Protein AF-A0A552A9T3-F1 (afdb_monomer)

pLDDT: mean 85.09, std 9.12, range [52.94, 93.5]

Nearest PDB structures (fold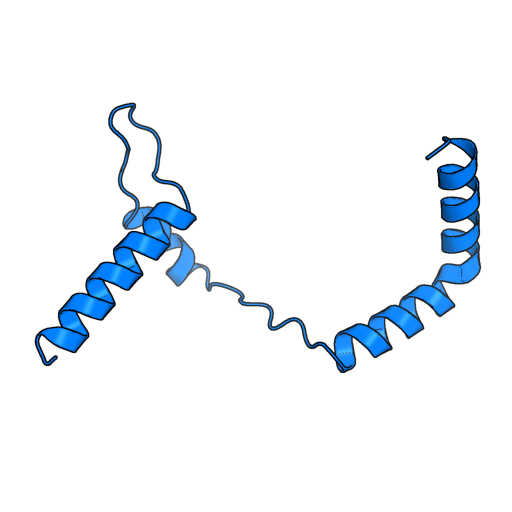seek):
  4cyi-assembly2_C  TM=2.664E-01  e=3.399E+00  Thermochaetoides thermophila
  4cyi-assembly4_G  TM=2.619E-01  e=2.953E+00  Thermochaetoides thermophila
  4cyj-assembly1_A  TM=2.739E-01  e=3.168E+00  Thermochaetoides thermophila
  4cyi-assembly3_A  TM=2.604E-01  e=3.168E+00  Thermochaetoides thermophila

Secondary structure (DSSP, 8-state):
--HHHHHHHHHHHHHTHHHHHHHHHHHHHHS--------HHHHHHHHHTPPB-TTSPBPPHHHHHHHHHHHHHHHHHTT-

Organism: NCBI:txid2486262

Structure (mmCIF, N/CA/C/O backbone):
data_AF-A0A552A9T3-F1
#
_entry.id   AF-A0A552A9T3-F1
#
loop_
_atom_site.group_PDB
_atom_site.id
_atom_site.type_symbol
_atom_site.label_atom_id
_atom_site.label_alt_id
_atom_site.label_comp_id
_atom_site.label_asym_id
_atom_site.label_entity_id
_atom_site.label_seq_id
_atom_site.pdbx_PDB_ins_code
_atom_site.Cartn_x
_atom_site.Cartn_y
_atom_site.Cartn_z
_atom_site.occupancy
_atom_site.B_iso_or_equiv
_atom_site.auth_seq_id
_atom_site.auth_comp_id
_atom_site.auth_asym_id
_atom_site.auth_atom_id
_atom_site.pdbx_PDB_model_num
ATOM 1 N N . MET A 1 1 ? 27.889 12.203 -11.361 1.00 58.50 1 MET A N 1
ATOM 2 C CA . MET A 1 1 ? 28.251 11.172 -12.364 1.00 58.50 1 MET A CA 1
ATOM 3 C C . MET A 1 1 ? 28.234 11.814 -13.736 1.00 58.50 1 MET A C 1
ATOM 5 O O . MET A 1 1 ? 27.213 12.387 -14.089 1.00 58.50 1 MET A O 1
ATOM 9 N N . THR A 1 2 ? 29.339 11.746 -14.471 1.00 71.75 2 THR A N 1
ATOM 10 C CA . THR A 1 2 ? 29.468 12.284 -15.834 1.00 71.75 2 THR A CA 1
ATOM 11 C C . THR A 1 2 ? 28.645 11.467 -16.832 1.00 71.75 2 THR A C 1
ATOM 13 O O . THR A 1 2 ? 28.534 10.246 -16.701 1.00 71.75 2 THR A O 1
ATOM 16 N N . ASP A 1 3 ? 28.070 12.112 -17.848 1.00 78.00 3 ASP A N 1
ATOM 17 C CA . ASP A 1 3 ? 27.176 11.451 -18.814 1.00 78.00 3 ASP A CA 1
ATOM 18 C C . ASP A 1 3 ? 27.864 10.335 -19.612 1.00 78.00 3 ASP A C 1
ATOM 20 O O . ASP A 1 3 ? 27.245 9.320 -19.939 1.00 78.00 3 ASP A O 1
ATOM 24 N N . LYS A 1 4 ? 29.185 10.443 -19.793 1.00 79.75 4 LYS A N 1
ATOM 25 C CA . LYS A 1 4 ? 30.032 9.393 -20.370 1.00 79.75 4 LYS A CA 1
ATOM 26 C C . LYS A 1 4 ? 29.935 8.069 -19.600 1.00 79.75 4 LYS A C 1
ATOM 28 O O . LYS A 1 4 ? 29.819 7.015 -20.213 1.00 79.75 4 LYS A O 1
ATOM 33 N N . TYR A 1 5 ? 29.914 8.115 -18.266 1.00 80.56 5 TYR A N 1
ATOM 34 C CA . TYR A 1 5 ? 29.807 6.914 -17.432 1.00 80.56 5 TYR A CA 1
ATOM 35 C C . TYR A 1 5 ? 28.445 6.223 -17.591 1.00 80.56 5 TYR A C 1
ATOM 37 O O . TYR A 1 5 ? 28.377 4.997 -17.688 1.00 80.56 5 TYR A O 1
ATOM 45 N N . LYS A 1 6 ? 27.356 7.001 -17.662 1.00 81.69 6 LYS A N 1
ATOM 46 C CA . LYS A 1 6 ? 26.003 6.461 -17.872 1.00 81.69 6 LYS A CA 1
ATOM 47 C C . LYS A 1 6 ? 25.895 5.745 -19.220 1.00 81.69 6 LYS A C 1
ATOM 49 O O . LYS A 1 6 ? 25.325 4.658 -19.276 1.00 81.69 6 LYS A O 1
ATOM 54 N N . LEU A 1 7 ? 26.475 6.324 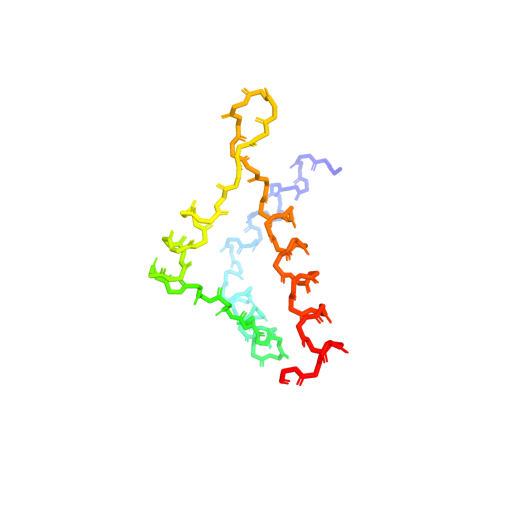-20.275 1.00 85.19 7 LEU A N 1
ATOM 55 C CA . LEU A 1 7 ? 26.471 5.742 -21.617 1.00 85.19 7 LEU A CA 1
ATOM 56 C C . LEU A 1 7 ? 27.273 4.435 -21.677 1.00 85.19 7 LEU A C 1
ATOM 58 O O . LEU A 1 7 ? 26.754 3.424 -22.141 1.00 85.19 7 LEU A O 1
ATOM 62 N N . THR A 1 8 ? 28.498 4.420 -21.141 1.00 87.31 8 THR A N 1
ATOM 63 C CA . THR A 1 8 ? 29.326 3.203 -21.093 1.00 87.31 8 THR A CA 1
ATOM 64 C C . THR A 1 8 ? 28.651 2.092 -20.291 1.00 87.31 8 THR A C 1
ATOM 66 O O . THR A 1 8 ? 28.647 0.938 -20.714 1.00 87.31 8 THR A O 1
ATOM 69 N N . LYS A 1 9 ? 28.024 2.432 -19.158 1.00 84.69 9 LYS A N 1
ATOM 70 C CA . LYS A 1 9 ? 27.279 1.467 -18.344 1.00 84.69 9 LYS A CA 1
ATOM 71 C C . LYS A 1 9 ? 26.069 0.900 -19.089 1.00 84.69 9 LYS A C 1
ATOM 73 O O . LYS A 1 9 ? 25.817 -0.296 -18.996 1.00 84.69 9 LYS A O 1
ATOM 78 N N . LYS A 1 10 ? 25.332 1.733 -19.829 1.00 86.69 10 LYS A N 1
ATOM 79 C CA . LYS A 1 10 ? 24.178 1.295 -20.626 1.00 86.69 10 LYS A CA 1
ATOM 80 C C . LYS A 1 10 ? 24.597 0.292 -21.704 1.00 86.69 10 LYS A C 1
ATOM 82 O O . LYS A 1 10 ? 24.040 -0.797 -21.744 1.00 86.69 10 LYS A O 1
ATOM 87 N N . LEU A 1 11 ? 25.629 0.621 -22.480 1.00 90.38 11 LEU A N 1
ATOM 88 C CA . LEU A 1 11 ? 26.162 -0.260 -23.525 1.00 90.38 11 LEU A CA 1
ATOM 89 C C . LEU A 1 11 ? 26.662 -1.591 -22.952 1.00 90.38 11 LEU A C 1
ATOM 91 O O . LEU A 1 11 ? 26.379 -2.653 -23.494 1.00 90.38 11 LEU A O 1
ATOM 95 N N . TRP A 1 12 ? 27.365 -1.552 -21.816 1.00 90.44 12 TRP A N 1
ATOM 96 C CA . TRP A 1 12 ? 27.813 -2.776 -21.155 1.00 90.44 12 TRP A CA 1
ATOM 97 C C . TRP A 1 12 ? 26.635 -3.625 -20.669 1.00 90.44 12 TRP A C 1
ATOM 99 O O . TRP A 1 12 ? 26.645 -4.839 -20.850 1.00 90.44 12 TRP A O 1
ATOM 109 N N . ASN A 1 13 ? 25.606 -3.000 -20.090 1.00 87.19 13 ASN A N 1
ATOM 110 C CA . ASN A 1 13 ? 24.418 -3.713 -19.631 1.00 87.19 13 ASN A CA 1
ATOM 111 C C . ASN A 1 13 ? 23.659 -4.382 -20.785 1.00 87.19 13 ASN A C 1
ATOM 113 O O . ASN A 1 13 ? 23.194 -5.508 -20.628 1.00 87.19 13 ASN A O 1
ATOM 117 N N . GLU A 1 14 ? 23.541 -3.704 -21.926 1.00 89.69 14 GLU A N 1
ATOM 118 C CA . GLU A 1 14 ? 22.885 -4.233 -23.126 1.00 89.69 14 GLU A CA 1
ATOM 119 C C . GLU A 1 14 ? 23.635 -5.456 -23.671 1.00 89.69 14 GLU A C 1
ATOM 121 O O . GLU A 1 14 ? 23.022 -6.499 -23.900 1.00 89.69 14 GLU A O 1
ATOM 126 N N . SER A 1 15 ? 24.967 -5.381 -23.760 1.00 92.06 15 SER A N 1
ATOM 127 C CA . SER A 1 15 ? 25.811 -6.495 -24.217 1.00 92.06 15 SER A CA 1
ATOM 128 C C . SER A 1 15 ? 25.932 -7.653 -23.215 1.00 92.06 15 SER A C 1
ATOM 130 O O . SER A 1 15 ? 26.346 -8.742 -23.596 1.00 92.06 15 SER A O 1
ATOM 132 N N . ASN A 1 16 ? 25.593 -7.441 -21.938 1.00 92.69 16 ASN A N 1
ATOM 133 C CA . ASN A 1 16 ? 25.709 -8.438 -20.860 1.00 92.69 16 ASN A CA 1
ATOM 134 C C . ASN A 1 16 ? 24.354 -8.733 -20.194 1.00 92.69 16 ASN A C 1
ATOM 136 O O . ASN A 1 16 ? 24.281 -9.046 -18.999 1.00 92.69 16 ASN A O 1
ATOM 140 N N . SER A 1 17 ? 23.270 -8.631 -20.964 1.00 89.25 17 SER A N 1
ATOM 141 C CA . SER A 1 17 ? 21.895 -8.772 -20.479 1.00 89.25 17 SER A CA 1
ATOM 142 C C . SER A 1 17 ? 21.655 -10.096 -19.740 1.00 89.25 17 SER A C 1
ATOM 144 O O . SER A 1 17 ? 21.062 -10.096 -18.660 1.00 89.25 17 SER A O 1
ATOM 146 N N . GLU A 1 18 ? 22.196 -11.209 -20.241 1.00 92.19 18 GLU A N 1
ATOM 147 C CA . GLU A 1 18 ? 22.078 -12.526 -19.603 1.00 92.19 18 GLU A CA 1
ATOM 148 C C . GLU A 1 18 ? 22.719 -12.582 -18.210 1.00 92.19 18 GLU A C 1
ATOM 150 O O . GLU A 1 18 ? 22.158 -13.162 -17.277 1.00 92.19 18 GLU A O 1
ATOM 155 N N . ILE A 1 19 ? 23.893 -11.966 -18.043 1.00 91.56 19 ILE A N 1
ATOM 156 C CA . ILE A 1 19 ? 24.617 -11.945 -16.765 1.00 91.56 19 ILE A CA 1
ATOM 157 C C . ILE A 1 19 ? 23.809 -11.154 -15.735 1.00 91.56 19 ILE A C 1
ATOM 159 O O . ILE A 1 19 ? 23.658 -11.586 -14.587 1.00 91.56 19 ILE A O 1
ATOM 163 N N . ILE A 1 20 ? 23.233 -10.027 -16.157 1.00 88.56 20 ILE A N 1
ATOM 164 C CA . ILE A 1 20 ? 22.363 -9.198 -15.319 1.00 88.56 20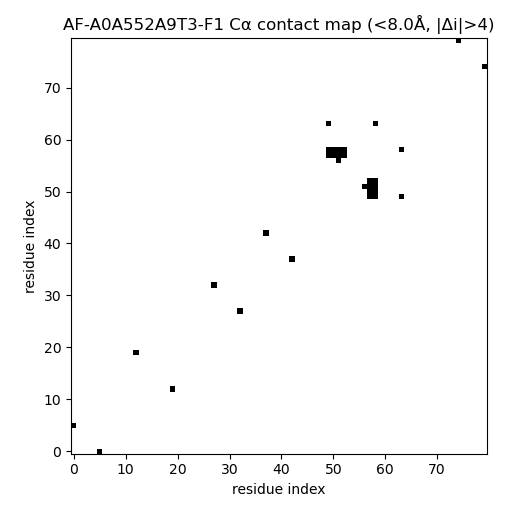 ILE A CA 1
ATOM 165 C C . ILE A 1 20 ? 21.106 -9.973 -14.928 1.00 88.56 20 ILE A C 1
ATOM 167 O O . ILE A 1 20 ? 20.756 -9.992 -13.748 1.00 88.56 20 ILE A O 1
ATOM 171 N N . GLN A 1 21 ? 20.463 -10.659 -15.875 1.00 88.00 21 GLN A N 1
ATOM 172 C CA . GLN A 1 21 ? 19.276 -11.471 -15.604 1.00 88.00 21 GLN A CA 1
ATOM 173 C C . GLN A 1 21 ? 19.568 -12.597 -14.607 1.00 88.00 21 GLN A C 1
ATOM 175 O O . GLN A 1 21 ? 18.834 -12.749 -13.631 1.00 88.00 21 GLN A O 1
ATOM 180 N N . ARG A 1 22 ? 20.664 -13.349 -14.781 1.00 92.38 22 ARG A N 1
ATOM 181 C CA . ARG A 1 22 ? 21.057 -14.424 -13.850 1.00 92.38 22 ARG A CA 1
ATOM 182 C C . ARG A 1 22 ? 21.387 -13.887 -12.459 1.00 92.38 22 ARG A C 1
ATOM 184 O O . ARG A 1 22 ? 20.984 -14.478 -11.457 1.00 92.38 22 ARG A O 1
ATOM 191 N N . SER A 1 23 ? 22.102 -12.765 -12.390 1.00 87.81 23 SER A N 1
ATOM 192 C CA . SER A 1 23 ? 22.428 -12.102 -11.124 1.00 87.81 23 SER A CA 1
ATOM 193 C C . SER A 1 23 ? 21.162 -11.631 -10.402 1.00 87.81 23 SER A C 1
ATOM 195 O O . SER A 1 23 ? 20.973 -11.934 -9.221 1.00 87.81 23 SER A O 1
ATOM 197 N N . LYS A 1 24 ? 20.241 -10.987 -11.131 1.00 84.31 24 LYS A N 1
ATOM 198 C CA . LYS A 1 24 ? 18.943 -10.548 -10.616 1.00 84.31 24 LYS A CA 1
ATOM 199 C C . LYS A 1 24 ? 18.097 -11.724 -10.134 1.00 84.31 24 LYS A C 1
ATOM 201 O O . LYS A 1 24 ? 17.634 -11.693 -9.004 1.00 84.31 24 LYS A O 1
ATOM 206 N N . ALA A 1 25 ? 17.984 -12.798 -10.913 1.00 86.75 25 ALA A N 1
ATOM 207 C CA . ALA A 1 25 ? 17.255 -13.998 -10.507 1.00 86.75 25 ALA A CA 1
ATOM 208 C C . ALA A 1 25 ? 17.836 -14.630 -9.227 1.00 86.75 25 ALA A C 1
ATOM 210 O O . ALA A 1 25 ? 17.094 -15.048 -8.339 1.00 86.75 25 ALA A O 1
ATOM 211 N N . LYS A 1 26 ? 19.169 -14.663 -9.084 1.00 90.56 26 LYS A N 1
ATOM 212 C CA . LYS A 1 26 ? 19.835 -15.150 -7.864 1.00 90.56 26 LYS A CA 1
ATOM 213 C C . LYS A 1 26 ? 19.554 -14.251 -6.656 1.00 90.56 26 LYS A C 1
ATOM 215 O O . LYS A 1 26 ? 19.390 -14.776 -5.554 1.00 90.56 26 LYS A O 1
ATOM 220 N N . TYR A 1 27 ? 19.522 -12.934 -6.854 1.00 85.38 27 TYR A N 1
ATOM 221 C CA . TYR A 1 27 ? 19.176 -11.964 -5.817 1.00 85.38 27 TYR A CA 1
ATOM 222 C C . TYR A 1 27 ? 17.706 -12.086 -5.406 1.00 85.38 27 TYR A C 1
ATOM 224 O O . TYR A 1 27 ? 17.439 -12.249 -4.220 1.00 85.38 27 TYR A O 1
ATOM 232 N N . ASP A 1 28 ? 16.787 -12.098 -6.371 1.00 81.88 28 ASP A N 1
ATOM 233 C CA . ASP A 1 28 ? 15.339 -12.185 -6.158 1.00 81.88 28 ASP A CA 1
ATOM 234 C C . ASP A 1 28 ? 14.955 -13.523 -5.493 1.00 81.88 28 ASP A C 1
ATOM 236 O O . ASP A 1 28 ? 14.080 -13.567 -4.637 1.00 81.88 28 ASP A O 1
ATOM 240 N N . ARG A 1 29 ? 15.664 -14.623 -5.793 1.00 82.25 29 ARG A N 1
ATOM 241 C CA . ARG A 1 29 ? 15.475 -15.913 -5.100 1.00 82.25 29 ARG A CA 1
ATOM 242 C C . ARG A 1 29 ? 15.886 -15.868 -3.624 1.00 82.25 29 ARG A C 1
ATOM 244 O O . ARG A 1 29 ? 15.315 -16.583 -2.810 1.00 82.25 29 ARG A O 1
ATOM 251 N N . LYS A 1 30 ? 16.920 -15.090 -3.285 1.00 84.25 30 LYS A N 1
ATOM 252 C CA . LYS A 1 30 ? 17.409 -14.930 -1.902 1.00 84.25 30 LYS A CA 1
ATOM 253 C C . LYS A 1 30 ? 16.657 -13.847 -1.129 1.00 84.25 30 LYS A C 1
ATOM 255 O O . LYS A 1 30 ? 16.613 -13.907 0.092 1.00 84.25 30 LYS A O 1
ATOM 260 N N . ASN A 1 31 ? 16.094 -12.883 -1.844 1.00 76.06 3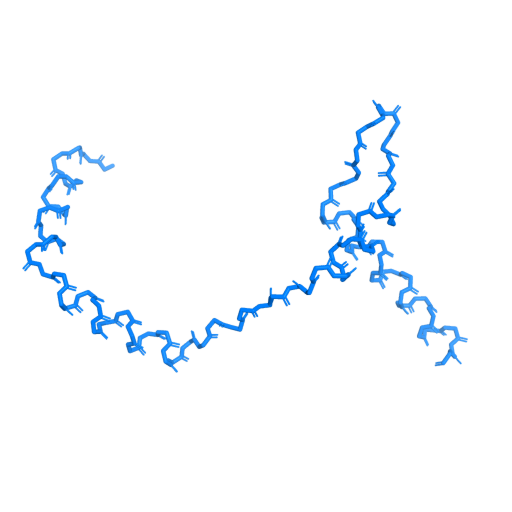1 ASN A N 1
ATOM 261 C CA . ASN A 1 31 ? 15.308 -11.777 -1.322 1.00 76.06 31 ASN A CA 1
ATOM 262 C C . ASN A 1 31 ? 13.965 -11.802 -2.051 1.00 76.06 31 ASN A C 1
ATOM 264 O O . ASN A 1 31 ? 13.756 -10.979 -2.948 1.00 76.06 31 ASN A O 1
ATOM 268 N N . PRO A 1 32 ? 13.091 -12.782 -1.745 1.00 70.31 32 PRO A N 1
ATOM 269 C CA . PRO A 1 32 ? 11.786 -12.833 -2.375 1.00 70.31 32 PRO A CA 1
ATOM 270 C C . PRO A 1 32 ? 11.112 -11.490 -2.126 1.00 70.31 32 PRO A C 1
ATOM 272 O O . PRO A 1 32 ? 10.904 -11.091 -0.982 1.00 70.31 32 PRO A O 1
ATOM 275 N N . ILE A 1 33 ? 10.812 -10.763 -3.199 1.00 64.75 33 ILE A N 1
ATOM 276 C CA . ILE A 1 33 ? 9.931 -9.611 -3.096 1.00 64.75 33 ILE A CA 1
ATOM 277 C C . ILE A 1 33 ? 8.572 -10.223 -2.800 1.00 64.75 33 ILE A C 1
ATOM 279 O O . ILE A 1 33 ? 7.938 -10.788 -3.691 1.00 64.75 33 ILE A O 1
ATOM 283 N N . TRP A 1 34 ? 8.149 -10.161 -1.541 1.00 57.72 34 TRP A N 1
ATOM 284 C CA . TRP A 1 34 ? 6.772 -10.440 -1.173 1.00 57.72 34 TRP A CA 1
ATOM 285 C C . TRP A 1 34 ? 5.949 -9.370 -1.876 1.00 57.72 34 TRP A C 1
ATOM 287 O O . TRP A 1 34 ? 5.824 -8.247 -1.391 1.00 57.72 34 TRP A O 1
ATOM 297 N N . SER A 1 35 ? 5.490 -9.663 -3.095 1.00 62.03 35 SER A N 1
ATOM 298 C CA . SER A 1 35 ? 4.632 -8.748 -3.824 1.00 62.03 35 SER A CA 1
ATOM 299 C C . SER A 1 35 ? 3.321 -8.717 -3.059 1.00 62.03 35 SER A C 1
ATOM 301 O O . SER A 1 35 ? 2.476 -9.594 -3.235 1.00 62.03 35 SER A O 1
ATOM 303 N N . PHE A 1 36 ? 3.184 -7.743 -2.167 1.00 65.12 36 PHE A N 1
ATOM 304 C CA . PHE A 1 36 ? 1.919 -7.416 -1.542 1.00 65.12 36 PHE A CA 1
ATOM 305 C C . PHE A 1 36 ? 1.009 -6.875 -2.646 1.00 65.12 36 PHE A C 1
ATOM 307 O O . PHE A 1 36 ? 1.005 -5.686 -2.962 1.00 65.12 36 PHE A O 1
ATOM 314 N N . ARG A 1 37 ? 0.321 -7.791 -3.333 1.00 69.62 37 ARG A N 1
ATOM 315 C CA . ARG A 1 37 ? -0.706 -7.450 -4.309 1.00 69.62 37 ARG A CA 1
ATOM 316 C C . ARG A 1 37 ? -2.010 -7.299 -3.549 1.00 69.62 37 ARG A C 1
ATOM 318 O O . ARG A 1 37 ? -2.621 -8.285 -3.155 1.00 69.62 37 ARG A O 1
ATOM 325 N N . ILE A 1 38 ? -2.395 -6.049 -3.337 1.00 75.12 38 ILE A N 1
ATOM 326 C CA . ILE A 1 38 ? -3.717 -5.688 -2.830 1.00 75.12 38 ILE A CA 1
ATOM 327 C C . ILE A 1 38 ? -4.736 -6.197 -3.853 1.00 75.12 38 ILE A C 1
ATOM 329 O O . ILE A 1 38 ? -4.570 -5.952 -5.052 1.00 75.12 38 ILE A O 1
ATOM 333 N N . THR A 1 39 ? -5.749 -6.941 -3.409 1.00 86.00 39 THR A N 1
ATOM 334 C CA . THR A 1 39 ? -6.818 -7.367 -4.316 1.00 86.00 39 THR A CA 1
ATOM 335 C C . THR A 1 39 ? -7.613 -6.141 -4.786 1.00 86.00 39 THR A C 1
ATOM 337 O O . THR A 1 39 ? -7.653 -5.137 -4.068 1.00 86.00 39 THR A O 1
ATOM 340 N N . PRO A 1 40 ? -8.230 -6.165 -5.978 1.00 87.25 40 PRO A N 1
ATOM 341 C CA . PRO A 1 40 ? -9.027 -5.037 -6.458 1.00 87.25 40 PRO A CA 1
ATOM 342 C C . PRO A 1 40 ? -10.103 -4.599 -5.457 1.00 87.25 40 PRO A C 1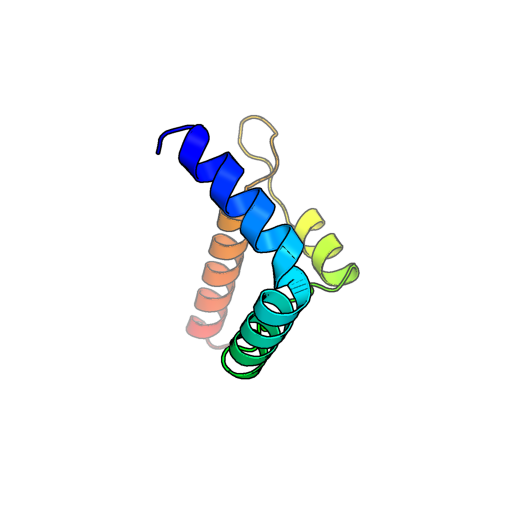
ATOM 344 O O . PRO A 1 40 ? -10.280 -3.405 -5.239 1.00 87.25 40 PRO A O 1
ATOM 347 N N . GLU A 1 41 ? -10.738 -5.556 -4.779 1.00 89.06 41 GLU A N 1
ATOM 348 C CA . GLU A 1 41 ? -11.776 -5.302 -3.777 1.00 89.06 41 GLU A CA 1
A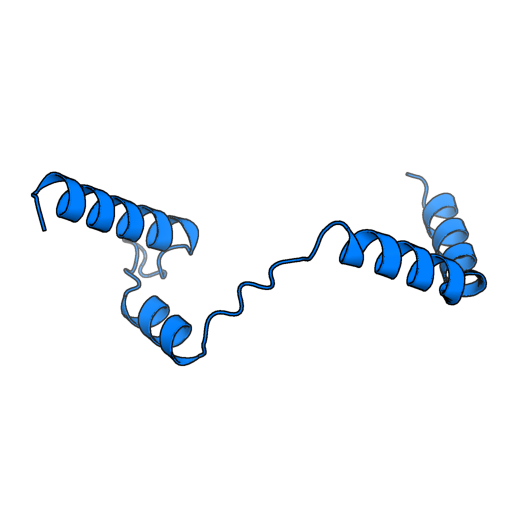TOM 349 C C . GLU A 1 41 ? -11.208 -4.575 -2.553 1.00 89.06 41 GLU A C 1
ATOM 351 O O . GLU A 1 41 ? -11.797 -3.615 -2.058 1.00 89.06 41 GLU A O 1
ATOM 356 N N . LEU A 1 42 ? -10.026 -4.990 -2.081 1.00 86.50 42 LEU A N 1
ATOM 357 C CA . LEU A 1 42 ? -9.358 -4.334 -0.960 1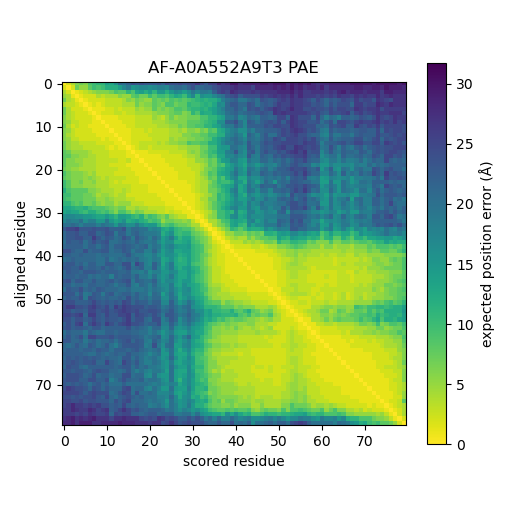.00 86.50 42 LEU A CA 1
ATOM 358 C C . LEU A 1 42 ? -8.922 -2.911 -1.334 1.00 86.50 42 LEU A C 1
ATOM 360 O O . LEU A 1 42 ? -8.996 -2.006 -0.505 1.00 86.50 42 LEU A O 1
ATOM 364 N N . LEU A 1 43 ? -8.491 -2.693 -2.579 1.00 87.00 43 LEU A N 1
ATOM 365 C CA . LEU A 1 43 ? -8.127 -1.365 -3.069 1.00 87.00 43 LEU A CA 1
ATOM 366 C C . LEU A 1 43 ? -9.348 -0.442 -3.163 1.00 87.00 43 LEU A C 1
ATOM 368 O O . LEU A 1 43 ? -9.266 0.720 -2.764 1.00 87.00 43 LEU A O 1
ATOM 372 N N . GLU A 1 44 ? -10.469 -0.951 -3.670 1.00 90.38 44 GLU A N 1
ATOM 373 C CA . GLU A 1 44 ? -11.724 -0.208 -3.747 1.00 90.38 44 GLU A CA 1
ATOM 374 C C . GLU A 1 44 ? -12.218 0.182 -2.352 1.00 90.38 44 GLU A C 1
ATOM 376 O O . GLU A 1 44 ? -12.485 1.359 -2.102 1.00 90.38 44 GLU A O 1
ATOM 381 N N . TRP A 1 45 ? -12.224 -0.768 -1.415 1.00 92.25 45 TRP A N 1
ATOM 382 C CA . TRP A 1 45 ? -12.576 -0.506 -0.022 1.00 92.25 45 TRP A CA 1
ATOM 383 C C . TRP A 1 45 ? -11.672 0.558 0.620 1.00 92.25 45 TRP A C 1
ATOM 385 O O . TRP A 1 45 ? -12.159 1.482 1.272 1.00 92.25 45 TRP A O 1
ATOM 395 N N . LEU A 1 46 ? -10.353 0.486 0.400 1.00 88.56 46 LEU A N 1
ATOM 396 C CA . LEU A 1 46 ? -9.412 1.492 0.905 1.00 88.56 46 LEU A CA 1
ATOM 397 C C . LEU A 1 46 ? -9.694 2.887 0.337 1.00 88.56 46 LEU A C 1
ATOM 399 O O . LEU A 1 46 ? -9.526 3.870 1.054 1.00 88.56 46 LEU A O 1
ATOM 403 N N . ASN A 1 47 ? -10.120 2.984 -0.924 1.00 89.38 47 ASN A N 1
ATOM 404 C CA . ASN A 1 47 ? -10.469 4.259 -1.545 1.00 89.38 47 ASN A CA 1
ATOM 405 C C . ASN A 1 47 ? -11.789 4.827 -1.016 1.00 89.38 47 ASN A C 1
ATOM 407 O O . ASN A 1 47 ? -11.865 6.033 -0.804 1.00 89.38 47 ASN A O 1
ATOM 411 N N . GLN A 1 48 ? -12.793 3.986 -0.757 1.00 90.38 48 GLN A N 1
ATOM 412 C CA . GLN A 1 48 ? -14.052 4.410 -0.130 1.00 90.38 48 GLN A CA 1
ATOM 413 C C . GLN A 1 48 ? -13.837 4.928 1.296 1.00 90.38 48 GLN A C 1
ATOM 415 O O . GLN A 1 48 ? -14.490 5.870 1.731 1.00 90.38 48 GLN A O 1
ATOM 420 N N . GLU A 1 49 ? -12.890 4.335 2.019 1.00 89.56 49 GLU A N 1
ATOM 421 C CA . GLU A 1 49 ? -12.553 4.742 3.381 1.00 89.56 49 GLU A CA 1
ATOM 422 C C . GLU A 1 49 ? -11.714 6.022 3.459 1.00 89.56 49 GLU A C 1
ATOM 424 O O . GLU A 1 49 ? -11.464 6.492 4.576 1.00 89.56 49 GLU A O 1
ATOM 429 N N . ARG A 1 50 ? -11.257 6.574 2.324 1.00 92.12 50 ARG A N 1
ATOM 430 C CA . ARG A 1 50 ? -10.447 7.793 2.324 1.00 92.12 50 ARG A CA 1
ATOM 431 C C . ARG A 1 50 ? -11.242 8.991 2.792 1.00 92.12 50 ARG A C 1
ATOM 433 O O . ARG A 1 50 ? -12.360 9.242 2.354 1.00 92.12 50 ARG A O 1
ATOM 440 N N . TRP A 1 51 ? -10.611 9.769 3.656 1.00 92.75 51 TRP A N 1
ATOM 441 C CA . TRP A 1 51 ? -11.105 11.088 4.020 1.00 92.75 51 TRP A CA 1
ATOM 442 C C . TRP A 1 51 ? -10.563 12.131 3.058 1.00 92.75 51 TRP A C 1
ATOM 444 O O . TRP A 1 51 ? -9.470 11.963 2.526 1.00 92.75 51 TRP A O 1
ATOM 454 N N . ASN A 1 52 ? -11.317 13.206 2.862 1.00 91.62 52 ASN A N 1
ATOM 455 C CA . ASN A 1 52 ? -10.786 14.400 2.225 1.00 91.62 52 ASN A CA 1
ATOM 456 C C . ASN A 1 52 ? -10.184 15.312 3.298 1.00 91.62 52 ASN A C 1
ATOM 458 O O . ASN A 1 52 ? -10.695 15.379 4.420 1.00 91.62 52 ASN A O 1
ATOM 462 N N . ASP A 1 53 ? -9.094 15.989 2.963 1.00 83.75 53 ASP A N 1
ATOM 463 C CA . ASP A 1 53 ? -8.538 17.056 3.781 1.00 83.75 53 ASP A CA 1
ATOM 464 C C . ASP A 1 53 ? -9.423 18.317 3.732 1.00 83.75 53 ASP A C 1
ATOM 466 O O . ASP A 1 53 ? -10.460 18.361 3.063 1.00 83.75 53 ASP A O 1
ATOM 470 N N . GLY A 1 54 ? -9.027 19.350 4.480 1.00 82.75 54 GLY A N 1
ATOM 471 C CA . GLY A 1 54 ? -9.755 20.622 4.531 1.00 82.75 54 GLY A CA 1
ATOM 472 C C . GLY A 1 54 ? -9.820 21.362 3.190 1.00 82.75 54 GLY A C 1
ATOM 473 O O . GLY A 1 54 ? -10.691 22.212 3.021 1.00 82.75 54 GLY A O 1
ATOM 474 N N . ASP A 1 55 ? -8.957 21.002 2.239 1.00 85.94 55 ASP A N 1
ATOM 475 C CA . ASP A 1 55 ? -8.890 21.569 0.892 1.00 85.94 55 ASP A CA 1
ATOM 476 C C . ASP A 1 55 ? -9.635 20.695 -0.139 1.00 85.94 55 ASP A C 1
ATOM 478 O O . ASP A 1 55 ? -9.649 20.997 -1.333 1.00 85.94 55 ASP A O 1
ATOM 482 N N . GLY A 1 56 ? -10.280 19.613 0.314 1.00 87.38 56 GLY A N 1
ATOM 483 C CA . GLY A 1 56 ? -11.058 18.700 -0.519 1.00 87.38 56 GLY A CA 1
ATOM 484 C C . GLY A 1 56 ? -10.234 17.636 -1.250 1.00 87.38 56 GLY A C 1
ATOM 485 O O . GLY A 1 56 ? -10.797 16.912 -2.073 1.00 87.38 56 GLY A O 1
ATOM 486 N N . ASN A 1 57 ? -8.936 17.502 -0.967 1.00 89.56 57 ASN A N 1
ATOM 487 C CA . ASN A 1 57 ? -8.090 16.474 -1.570 1.00 89.56 57 ASN A CA 1
ATOM 488 C C . ASN A 1 57 ? -8.159 15.165 -0.776 1.00 89.56 57 ASN A C 1
ATOM 490 O O . ASN A 1 57 ? -8.210 15.192 0.453 1.00 89.56 57 ASN A O 1
ATOM 494 N N . PRO A 1 58 ? -8.106 14.001 -1.441 1.00 88.62 58 PRO A N 1
ATOM 495 C CA . PRO A 1 58 ? -8.094 12.721 -0.748 1.00 88.62 58 PRO A CA 1
ATOM 496 C C . PRO A 1 58 ? -6.841 12.575 0.125 1.00 88.62 58 PRO A C 1
ATOM 498 O O . PRO A 1 58 ? -5.730 12.922 -0.283 1.00 88.62 58 PRO A O 1
ATOM 501 N N . GLU A 1 59 ? -7.012 11.992 1.312 1.00 91.12 59 GLU A N 1
ATOM 502 C CA . GLU A 1 59 ? -5.929 11.713 2.252 1.00 91.12 59 GLU A CA 1
ATOM 503 C C . GLU A 1 59 ? -4.824 10.891 1.581 1.00 91.12 59 GLU A C 1
ATOM 505 O O . GLU A 1 59 ? -5.072 10.101 0.669 1.00 91.12 59 GLU A O 1
ATOM 510 N N . THR A 1 60 ? -3.583 11.036 2.039 1.00 90.31 60 THR A N 1
ATOM 511 C CA . THR A 1 60 ? -2.452 10.271 1.497 1.00 90.31 60 THR A CA 1
ATOM 512 C C . THR A 1 60 ? -2.512 8.797 1.917 1.00 90.31 60 THR A C 1
ATOM 514 O O . THR A 1 60 ? -3.126 8.436 2.922 1.00 90.31 60 THR A O 1
ATOM 517 N N . ASN A 1 61 ? -1.829 7.911 1.177 1.00 87.19 61 ASN A N 1
ATOM 518 C CA . ASN A 1 61 ? -1.773 6.479 1.519 1.00 87.19 61 ASN A CA 1
ATOM 519 C C . ASN A 1 61 ? -1.219 6.247 2.931 1.00 87.19 61 ASN A C 1
ATOM 521 O O . ASN A 1 61 ? -1.707 5.385 3.655 1.00 87.19 61 ASN A O 1
ATOM 525 N N . SER A 1 62 ? -0.197 7.014 3.319 1.00 86.19 62 SER A N 1
ATOM 526 C CA . SER A 1 62 ? 0.406 6.932 4.648 1.00 86.19 62 SER A CA 1
ATOM 527 C C . SER A 1 62 ? -0.570 7.370 5.737 1.00 86.19 62 SER A C 1
ATOM 529 O O . SER A 1 62 ? -0.668 6.685 6.753 1.00 86.19 62 SER A O 1
ATOM 531 N N . ALA A 1 63 ? -1.329 8.449 5.520 1.00 89.75 63 ALA A N 1
ATOM 532 C CA . ALA A 1 63 ? -2.340 8.917 6.468 1.00 89.75 63 ALA A CA 1
ATOM 533 C C . ALA A 1 63 ? -3.446 7.870 6.693 1.00 89.75 63 ALA A C 1
ATOM 535 O O . ALA A 1 63 ? -3.740 7.534 7.843 1.00 89.75 63 ALA A O 1
ATOM 536 N N . LEU A 1 64 ? -3.973 7.283 5.610 1.00 91.69 64 LEU A N 1
ATOM 537 C CA . LEU A 1 64 ? -4.954 6.195 5.670 1.00 91.69 64 LEU A CA 1
ATOM 538 C C . LEU A 1 64 ? -4.424 5.010 6.491 1.00 91.69 64 LEU A C 1
ATOM 540 O O . LEU A 1 64 ? -5.088 4.544 7.417 1.00 91.69 64 LEU A O 1
ATOM 544 N N . VAL A 1 65 ? -3.208 4.542 6.192 1.00 89.56 65 VAL A N 1
ATOM 545 C CA . VAL A 1 65 ? -2.590 3.407 6.899 1.00 89.56 65 VAL A CA 1
ATOM 546 C C . VAL A 1 65 ? -2.405 3.712 8.386 1.00 89.56 65 VAL A C 1
ATOM 548 O O . VAL A 1 65 ? -2.815 2.909 9.221 1.00 89.56 65 VAL A O 1
ATOM 551 N N . ILE A 1 66 ? -1.858 4.879 8.737 1.00 91.12 66 ILE A N 1
ATOM 552 C CA . ILE A 1 66 ? -1.649 5.284 10.137 1.00 91.12 66 ILE A CA 1
ATOM 553 C C . ILE A 1 66 ? -2.981 5.321 10.897 1.00 91.12 66 ILE A C 1
ATOM 555 O O . ILE A 1 66 ? -3.081 4.798 12.007 1.00 91.12 66 ILE A O 1
ATOM 559 N N . ARG A 1 67 ? -4.033 5.887 10.298 1.00 93.50 67 ARG A N 1
ATOM 560 C CA . ARG A 1 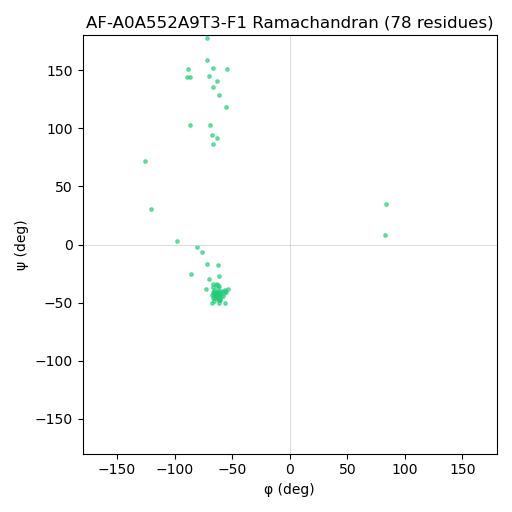67 ? -5.369 5.954 10.904 1.00 93.50 67 ARG A CA 1
ATOM 561 C C . ARG A 1 67 ? -5.957 4.563 11.149 1.00 93.50 67 ARG A C 1
ATOM 563 O O . ARG A 1 67 ? -6.514 4.316 12.219 1.00 93.50 67 ARG A O 1
ATOM 570 N N . LYS A 1 68 ? -5.813 3.647 10.187 1.00 92.00 68 LYS A N 1
ATOM 571 C CA . LYS A 1 68 ? -6.285 2.259 10.310 1.00 92.00 68 LYS A CA 1
ATOM 572 C C . LYS A 1 68 ? -5.521 1.492 11.386 1.00 92.00 68 LYS A C 1
ATOM 574 O O . LYS A 1 68 ? -6.159 0.845 12.210 1.00 92.00 68 LYS A O 1
ATOM 579 N N . LEU A 1 69 ? -4.196 1.631 11.437 1.00 92.38 69 LEU A N 1
ATOM 580 C CA . LEU A 1 69 ? -3.362 1.020 12.475 1.00 92.38 69 LEU A CA 1
ATOM 581 C C . LEU A 1 69 ? -3.716 1.542 13.871 1.00 92.38 69 LEU A C 1
ATOM 583 O O . LEU A 1 69 ? -3.897 0.751 14.787 1.00 92.38 69 LEU A O 1
ATOM 587 N N . ASN A 1 70 ? -3.912 2.853 14.026 1.00 92.12 70 ASN A N 1
ATOM 588 C CA . ASN A 1 70 ? -4.336 3.432 15.302 1.00 92.12 70 ASN A CA 1
ATOM 589 C C . ASN A 1 70 ? -5.712 2.921 15.749 1.00 92.12 70 ASN A C 1
ATOM 591 O O . ASN A 1 70 ? -5.930 2.714 16.940 1.00 92.12 70 ASN A O 1
ATOM 595 N N . LYS A 1 71 ? -6.647 2.717 14.811 1.00 91.62 71 LYS A N 1
ATOM 596 C CA . LYS A 1 71 ? -7.955 2.125 15.117 1.00 91.62 71 LYS A CA 1
ATOM 597 C C . LYS A 1 71 ? -7.809 0.676 15.585 1.00 91.62 71 LYS A C 1
ATOM 599 O O . LYS A 1 71 ? -8.414 0.323 16.588 1.00 91.62 71 LYS A O 1
ATOM 604 N N . LEU A 1 72 ? -7.006 -0.131 14.888 1.00 92.88 72 LEU A N 1
ATOM 605 C CA . LEU A 1 72 ? -6.738 -1.520 15.273 1.00 92.88 72 LEU A CA 1
ATOM 606 C C . LEU A 1 72 ? -6.093 -1.601 16.657 1.00 92.88 72 LEU A C 1
ATOM 608 O O . LEU A 1 72 ? -6.610 -2.298 17.517 1.00 92.88 72 LEU A O 1
ATOM 612 N N . MET A 1 73 ? -5.062 -0.793 16.908 1.00 92.94 73 MET A N 1
ATOM 613 C CA . MET A 1 73 ? -4.399 -0.716 18.211 1.00 92.94 73 MET A CA 1
ATOM 614 C C . MET A 1 73 ? -5.378 -0.370 19.344 1.00 92.94 73 MET A C 1
ATOM 616 O O . MET A 1 73 ? -5.270 -0.909 20.440 1.00 92.94 73 MET A O 1
ATOM 620 N N . LYS A 1 74 ? -6.340 0.532 19.102 1.00 92.94 74 LYS A N 1
ATOM 621 C CA . LYS A 1 74 ? -7.382 0.846 20.092 1.00 92.94 74 LYS A CA 1
ATOM 622 C C . LYS A 1 74 ? -8.311 -0.338 20.341 1.00 92.94 74 LYS A C 1
ATOM 624 O O . LYS A 1 74 ? -8.555 -0.648 21.496 1.00 92.94 74 LYS A O 1
ATOM 629 N N . LEU A 1 75 ? -8.776 -1.008 19.28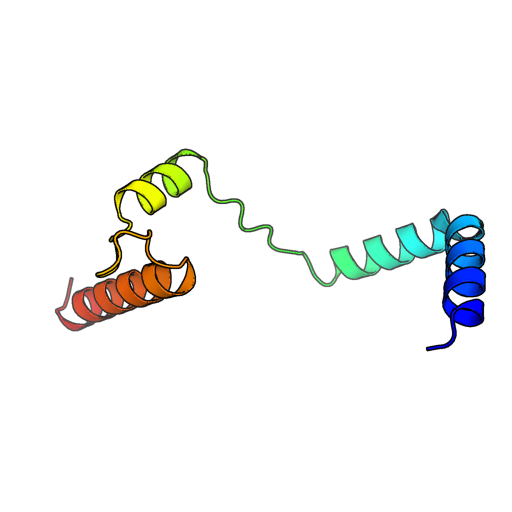5 1.00 92.56 75 LEU A N 1
ATOM 630 C CA . LEU A 1 75 ? -9.651 -2.179 19.407 1.00 92.56 75 LEU A CA 1
ATOM 631 C C . LEU A 1 75 ? -8.968 -3.328 20.161 1.00 92.56 75 LEU A C 1
ATOM 633 O O . LEU A 1 75 ? -9.585 -3.926 21.036 1.00 92.56 75 LEU A O 1
ATOM 637 N N . GLU A 1 76 ? -7.692 -3.587 19.870 1.00 90.38 76 GLU A N 1
ATOM 638 C CA . GLU A 1 76 ? -6.889 -4.588 20.583 1.00 90.38 76 GLU A CA 1
ATOM 639 C C . GLU A 1 76 ? -6.717 -4.223 22.066 1.00 90.38 76 GLU A C 1
ATOM 641 O O . GLU A 1 76 ? -6.889 -5.070 22.939 1.00 90.38 76 GLU A O 1
ATOM 646 N N . ASN A 1 77 ? -6.433 -2.953 22.376 1.00 85.88 77 ASN A N 1
ATOM 647 C CA . ASN A 1 77 ? -6.283 -2.492 23.761 1.00 85.88 77 ASN A CA 1
ATOM 648 C C . ASN A 1 77 ? -7.605 -2.464 24.546 1.00 85.88 77 ASN A C 1
ATOM 650 O O . ASN A 1 77 ? -7.591 -2.611 25.766 1.00 85.88 77 ASN A O 1
ATOM 654 N N . GLU A 1 78 ? -8.735 -2.254 23.871 1.00 88.12 78 GLU A N 1
ATOM 655 C CA . GLU A 1 78 ? -10.077 -2.257 24.469 1.00 88.12 78 GLU A CA 1
ATOM 656 C C . GLU A 1 78 ? -10.636 -3.681 24.671 1.00 88.12 78 GLU A C 1
ATOM 658 O O . GLU A 1 78 ? -11.702 -3.836 25.265 1.00 88.12 78 GLU A O 1
ATOM 663 N N . GLY A 1 79 ? -9.893 -4.717 24.259 1.00 66.50 79 GLY A N 1
ATOM 664 C CA . GLY A 1 79 ? -10.195 -6.118 24.558 1.00 66.50 79 GLY A CA 1
ATOM 665 C C . GLY A 1 79 ? -11.209 -6.778 23.623 1.00 66.50 79 GLY A C 1
ATOM 666 O O . GLY A 1 79 ? -11.993 -7.606 24.089 1.00 66.50 79 GLY A O 1
ATOM 667 N N . TYR A 1 80 ? -11.210 -6.415 22.335 1.00 52.94 80 TYR A N 1
ATOM 668 C CA . TYR A 1 80 ? -11.889 -7.201 21.293 1.00 52.94 80 TYR A CA 1
ATOM 669 C C . TYR A 1 80 ? -11.228 -8.561 21.041 1.00 52.94 80 TYR A C 1
ATOM 671 O O . TYR A 1 80 ? -9.982 -8.646 21.122 1.00 52.94 80 TYR A O 1
#

Mean predicted aligned error: 12.57 Å

Radius of gyration: 22.06 Å; Cα contacts (8 Å, |Δi|>4): 16; chains: 1; bounding box: 44×38×49 Å

Sequence (80 aa):
MTDKYKLTKKLWNESNSEIIQRSKAKYDRKNPIWSFRITPELLEWLNQERWNDGDGNPETNSALVIRKLNKLMKLENEGY

Solvent-accessible surface area (backbone atoms only — not comparable to full-atom values): 4863 Å² total; per-residue (Å²): 134,61,70,67,58,57,50,55,51,50,54,51,46,65,80,39,45,68,60,53,49,54,52,48,51,55,48,42,70,77,50,66,76,80,77,83,73,74,50,71,68,58,50,50,51,56,58,70,69,52,48,60,47,99,86,66,46,72,55,52,73,66,57,52,50,53,54,51,51,55,51,50,56,48,44,56,74,72,67,110

Foldseek 3Di:
DDVVVVVVVVVVCVVCVVVVVVVVVVVCVVVVPPPPDQDPVNVVVLQVPWDADPVRHTDDPVVSVVVVVVVVVVVVVVPD